Protein AF-A0A2N5XG92-F1 (afdb_monomer_lite)

Foldseek 3Di:
DDAPLVVVVVVCVVVVDLFFEEEDAEPSCPNVCQSGQAYEYECDHPCNVVVHDDPRYDYYVHDDPVSVVVSVVVVVVVVVVVVPDDRDDDDDPDPPDDDDDDD

Radius of gyration: 15.3 Å; chains: 1; bounding box: 36×26×46 Å

Secondary structure (DSSP, 8-state):
---HHHHHHHHHHHHT-S--EEE--SGGGHHHHHHSSEEEE-SSSHHHHTT---TTEEEPS--HHHHHHHHHHHHHHHHHHHHTSPPPP-------PPPPPP-

pLDDT: mean 87.67, std 17.75, range [36.81, 98.69]

Sequence (103 aa):
PLTKSAALAEVVRRTGAGEVLAAGDSLLDAELLLAADTAWRPGHGELADTGWTGPGVTALETAGVAAGEEILRLMLARARARAGAPPRPGTARGVSGAPAPRP

Structure (mmCIF, N/CA/C/O backbone):
data_AF-A0A2N5XG92-F1
#
_entry.id   AF-A0A2N5XG92-F1
#
loop_
_atom_site.group_PDB
_atom_site.id
_atom_site.type_symbol
_atom_site.label_atom_id
_atom_site.label_alt_id
_atom_site.la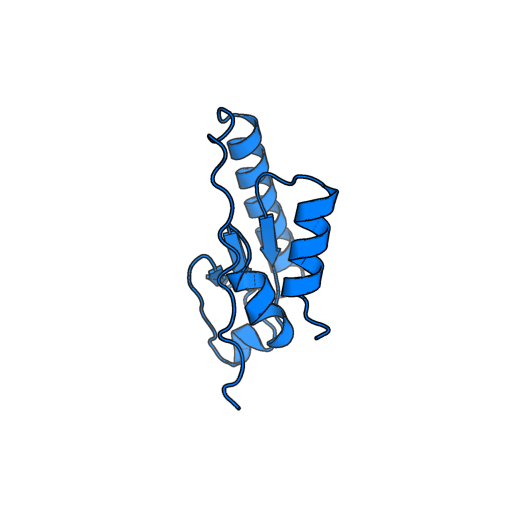bel_comp_id
_atom_site.label_asym_id
_atom_site.label_entity_id
_atom_site.label_seq_id
_atom_site.pdbx_PDB_ins_code
_atom_site.Cartn_x
_atom_site.Cartn_y
_atom_site.Cartn_z
_atom_site.occupancy
_atom_site.B_iso_or_equiv
_atom_site.auth_seq_id
_atom_site.auth_comp_id
_atom_site.auth_asym_id
_atom_site.auth_atom_id
_atom_site.pdbx_PDB_model_num
ATOM 1 N N . PRO A 1 1 ? 11.101 -2.375 19.551 1.00 68.31 1 PRO A N 1
ATOM 2 C CA . PRO A 1 1 ? 11.713 -2.520 18.208 1.00 68.31 1 PRO A CA 1
ATOM 3 C C . PRO A 1 1 ? 11.161 -1.470 17.232 1.00 68.31 1 PRO A C 1
ATOM 5 O O . PRO A 1 1 ? 9.980 -1.145 17.308 1.00 68.31 1 PRO A O 1
ATOM 8 N N . LEU A 1 2 ? 12.023 -0.901 16.380 1.00 84.94 2 LEU A N 1
ATOM 9 C CA . LEU A 1 2 ? 11.647 0.093 15.369 1.00 84.94 2 LEU A CA 1
ATOM 10 C C . LEU A 1 2 ? 11.264 -0.637 14.074 1.00 84.94 2 LEU A C 1
ATOM 12 O O . LEU A 1 2 ? 12.142 -1.032 13.315 1.00 84.94 2 LEU A O 1
ATOM 16 N N . THR A 1 3 ? 9.967 -0.843 13.846 1.00 90.50 3 THR A N 1
ATOM 17 C CA . THR A 1 3 ? 9.446 -1.510 12.639 1.00 90.50 3 THR A CA 1
ATOM 18 C C . THR A 1 3 ? 8.364 -0.663 11.972 1.00 90.50 3 THR A C 1
ATOM 20 O O . THR A 1 3 ? 7.671 0.118 12.635 1.00 90.50 3 THR A O 1
ATOM 23 N N . LYS A 1 4 ? 8.180 -0.827 10.653 1.00 90.75 4 LYS A N 1
ATOM 24 C CA . LYS A 1 4 ? 7.101 -0.149 9.912 1.00 90.75 4 LYS A CA 1
ATOM 25 C C . LYS A 1 4 ? 5.714 -0.588 10.401 1.00 90.75 4 LYS A C 1
ATOM 27 O O . LYS A 1 4 ? 4.811 0.238 10.487 1.00 90.75 4 LYS A O 1
ATOM 32 N N . SER A 1 5 ? 5.560 -1.851 10.805 1.00 88.75 5 SER A N 1
ATOM 33 C CA . SER A 1 5 ? 4.321 -2.385 11.389 1.00 88.75 5 SER A CA 1
ATOM 34 C C . SER A 1 5 ? 3.974 -1.737 12.738 1.00 88.75 5 SER A C 1
ATOM 36 O O . SER A 1 5 ? 2.819 -1.380 12.968 1.00 88.75 5 SER A O 1
ATOM 38 N N . ALA A 1 6 ? 4.965 -1.493 13.605 1.00 91.94 6 ALA A N 1
ATOM 39 C CA . ALA A 1 6 ? 4.756 -0.774 14.862 1.00 91.94 6 ALA A CA 1
ATOM 40 C C . ALA A 1 6 ? 4.380 0.698 14.623 1.00 91.94 6 ALA A C 1
ATOM 42 O O . ALA A 1 6 ? 3.490 1.227 15.291 1.00 91.94 6 ALA A O 1
ATOM 43 N N . ALA A 1 7 ? 5.011 1.348 13.638 1.00 94.00 7 ALA A N 1
ATOM 44 C CA . ALA A 1 7 ? 4.644 2.703 13.233 1.00 94.00 7 ALA A CA 1
ATOM 45 C C . ALA A 1 7 ? 3.205 2.766 12.690 1.00 94.00 7 ALA A C 1
ATOM 47 O O . ALA A 1 7 ? 2.439 3.647 13.082 1.00 94.00 7 ALA A O 1
ATOM 48 N N . LEU A 1 8 ? 2.809 1.800 11.854 1.00 95.06 8 LEU A N 1
ATOM 49 C CA . LEU A 1 8 ? 1.439 1.686 11.356 1.00 95.06 8 LEU A CA 1
ATOM 50 C C . LEU A 1 8 ? 0.432 1.529 12.505 1.00 95.06 8 LEU A C 1
ATOM 52 O O . LEU A 1 8 ? -0.573 2.241 12.535 1.00 95.06 8 LEU A O 1
ATOM 56 N N . ALA A 1 9 ? 0.704 0.639 13.464 1.00 93.56 9 ALA A N 1
ATOM 57 C CA . ALA A 1 9 ? -0.174 0.422 14.613 1.00 93.56 9 ALA A CA 1
ATOM 58 C C . ALA A 1 9 ? -0.404 1.715 15.414 1.00 93.56 9 ALA A C 1
ATOM 60 O O . ALA A 1 9 ? -1.533 2.012 15.810 1.00 93.56 9 ALA A O 1
ATOM 61 N N . GLU A 1 10 ? 0.642 2.523 15.596 1.00 96.19 10 GLU A N 1
ATOM 62 C CA . GLU A 1 10 ? 0.529 3.815 16.273 1.00 96.19 10 GLU A CA 1
ATOM 63 C C . GLU A 1 10 ? -0.297 4.833 15.469 1.00 96.19 10 GLU A C 1
ATOM 65 O O . GLU A 1 10 ? -1.124 5.544 16.046 1.00 96.19 10 GLU A O 1
ATOM 70 N N . VAL A 1 11 ? -0.142 4.884 14.140 1.00 96.31 11 VAL A N 1
ATOM 71 C CA . VAL A 1 11 ? -0.976 5.737 13.271 1.00 96.31 11 VAL A CA 1
ATOM 72 C C . VAL A 1 11 ? -2.446 5.335 13.368 1.00 96.31 11 VAL A C 1
ATOM 74 O O . VAL A 1 11 ? -3.304 6.200 13.556 1.00 96.31 11 VAL A O 1
ATOM 77 N N . VAL A 1 12 ? -2.754 4.038 13.307 1.00 96.25 12 VAL A N 1
ATOM 78 C CA . VAL A 1 12 ? -4.128 3.529 13.447 1.00 96.25 12 VAL A CA 1
ATOM 79 C C . VAL A 1 12 ? -4.710 3.910 14.804 1.00 96.25 12 VAL A C 1
ATOM 81 O O . VAL A 1 12 ? -5.826 4.425 14.868 1.00 96.25 12 VAL A O 1
ATOM 84 N N . ARG A 1 13 ? -3.943 3.738 15.887 1.00 95.44 13 ARG A N 1
ATOM 85 C CA . ARG A 1 13 ? -4.377 4.101 17.242 1.00 95.44 13 ARG A CA 1
ATOM 86 C C . ARG A 1 13 ? -4.699 5.593 17.369 1.00 95.44 13 ARG A C 1
ATOM 88 O O . ARG A 1 13 ? -5.681 5.941 18.017 1.00 95.44 13 ARG A O 1
ATOM 95 N N . ARG A 1 14 ? -3.885 6.474 16.774 1.00 96.94 14 ARG A N 1
ATOM 96 C CA . ARG A 1 14 ? -4.083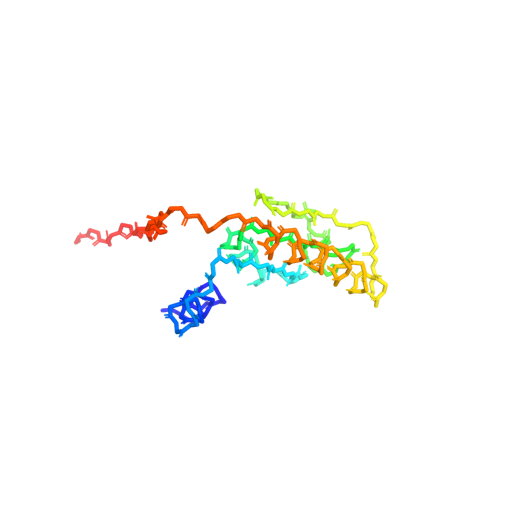 7.936 16.845 1.00 96.94 14 ARG A CA 1
ATOM 97 C C . ARG A 1 14 ? -5.218 8.442 15.965 1.00 96.94 14 ARG A C 1
ATOM 99 O O . ARG A 1 14 ? -5.893 9.391 16.341 1.00 96.94 14 ARG A O 1
ATOM 106 N N . THR A 1 15 ? -5.386 7.851 14.788 1.00 95.69 15 THR A N 1
ATOM 107 C CA . THR A 1 15 ? -6.355 8.321 13.785 1.00 95.69 15 THR A CA 1
ATOM 108 C C . THR A 1 15 ? -7.721 7.660 13.921 1.00 95.69 15 THR A C 1
ATOM 110 O O . THR A 1 15 ? -8.703 8.191 13.412 1.00 95.69 15 THR A O 1
ATOM 113 N N . GLY A 1 16 ? -7.796 6.494 14.570 1.00 92.94 16 GLY A N 1
ATOM 114 C CA . GLY A 1 16 ? -9.002 5.671 14.575 1.00 92.94 16 GLY A CA 1
ATOM 115 C C . GLY A 1 16 ? -9.347 5.114 13.189 1.00 92.94 16 GLY A C 1
ATOM 116 O O . GLY A 1 16 ? -10.514 4.823 12.930 1.00 92.94 16 GLY A O 1
ATOM 117 N N . ALA A 1 17 ? -8.365 4.998 12.284 1.00 90.81 17 ALA A N 1
ATOM 118 C CA . ALA A 1 17 ? -8.589 4.550 10.913 1.00 90.81 17 ALA A CA 1
ATOM 119 C C . ALA A 1 17 ? -9.315 3.192 10.869 1.00 90.81 17 ALA A C 1
ATOM 121 O O . ALA A 1 17 ? -8.834 2.176 11.375 1.00 90.81 17 ALA A O 1
ATOM 122 N N . GLY A 1 18 ? -10.490 3.180 10.235 1.00 90.00 18 GLY A N 1
ATOM 123 C CA . GLY A 1 18 ? -11.333 1.988 10.112 1.00 90.00 18 GLY A CA 1
ATOM 124 C C . GLY A 1 18 ? -10.905 1.016 9.009 1.00 90.00 18 GLY A C 1
ATOM 125 O O . GLY A 1 18 ? -11.520 -0.043 8.880 1.00 90.00 18 GLY A O 1
ATOM 126 N N . GLU A 1 19 ? -9.908 1.384 8.204 1.00 93.62 19 GLU A N 1
ATOM 127 C CA . GLU A 1 19 ? -9.297 0.570 7.151 1.00 93.62 19 GLU A CA 1
ATOM 128 C C . GLU A 1 19 ? -7.871 1.075 6.877 1.00 93.62 19 GLU A C 1
ATOM 130 O O . GLU A 1 19 ? -7.628 2.284 6.890 1.00 93.62 19 GLU A O 1
ATOM 135 N N . VAL A 1 20 ? -6.944 0.151 6.635 1.00 96.50 20 VAL A N 1
ATOM 136 C CA . VAL A 1 20 ? -5.552 0.422 6.267 1.00 96.50 20 VAL A CA 1
ATOM 137 C C . VAL A 1 20 ? -5.272 -0.141 4.883 1.00 96.50 20 VAL A C 1
ATOM 139 O O . VAL A 1 20 ? -5.410 -1.340 4.649 1.00 96.50 20 VAL A O 1
ATOM 142 N N . LEU A 1 21 ? -4.806 0.728 3.993 1.00 97.75 21 LEU A N 1
ATOM 143 C CA . LEU A 1 21 ? -4.345 0.385 2.654 1.00 97.75 21 LEU A CA 1
ATOM 144 C C . LEU A 1 21 ? -2.846 0.665 2.564 1.00 97.75 21 LEU A C 1
ATOM 146 O O . LEU A 1 21 ? -2.410 1.738 2.980 1.00 97.75 21 LEU A O 1
ATOM 150 N N . ALA A 1 22 ? -2.066 -0.277 2.036 1.00 98.12 22 ALA A N 1
ATOM 151 C CA . ALA A 1 22 ? -0.611 -0.145 1.968 1.00 98.12 22 ALA A CA 1
ATOM 152 C C . ALA A 1 22 ? -0.045 -0.509 0.593 1.00 98.12 22 ALA A C 1
ATOM 154 O O . ALA A 1 22 ? -0.638 -1.272 -0.165 1.00 98.12 22 ALA A O 1
ATOM 155 N N . ALA A 1 23 ? 1.130 0.027 0.286 1.00 98.19 23 ALA A N 1
ATOM 156 C CA . ALA A 1 23 ? 1.938 -0.398 -0.843 1.00 98.19 23 ALA A CA 1
ATOM 157 C C . ALA A 1 23 ? 3.420 -0.333 -0.477 1.00 98.19 23 ALA A C 1
ATOM 159 O O . ALA A 1 23 ? 3.808 0.501 0.342 1.00 98.19 23 ALA A O 1
ATOM 160 N N . GLY A 1 24 ? 4.225 -1.212 -1.067 1.00 97.94 24 GLY A N 1
ATOM 161 C CA . GLY A 1 24 ? 5.656 -1.294 -0.793 1.00 97.94 24 GLY A CA 1
ATOM 162 C C . GLY A 1 24 ? 6.364 -2.250 -1.742 1.00 97.94 24 GLY A C 1
ATOM 163 O O . GLY A 1 24 ? 5.755 -3.184 -2.268 1.00 97.94 24 GLY A O 1
ATOM 164 N N . ASP A 1 25 ? 7.643 -1.987 -1.971 1.00 98.19 25 ASP A N 1
ATOM 165 C CA . ASP A 1 25 ? 8.501 -2.686 -2.929 1.00 98.19 25 ASP A CA 1
ATOM 166 C C . ASP A 1 25 ? 9.793 -3.226 -2.288 1.00 98.19 25 ASP A C 1
ATOM 168 O O . ASP A 1 25 ? 10.426 -4.113 -2.855 1.00 98.19 25 ASP A O 1
ATOM 172 N N . SER A 1 26 ? 10.155 -2.761 -1.087 1.00 97.31 26 SER A N 1
ATOM 173 C CA . SER A 1 26 ? 11.322 -3.232 -0.329 1.00 97.31 26 SER A CA 1
ATOM 174 C C . SER A 1 26 ? 10.974 -4.401 0.596 1.00 97.31 26 SER A C 1
ATOM 176 O O . SER A 1 26 ? 9.863 -4.484 1.128 1.00 97.31 26 SER A O 1
ATOM 178 N N . LEU A 1 27 ? 11.940 -5.281 0.887 1.00 95.44 27 LEU A N 1
ATOM 179 C CA . LEU A 1 27 ? 11.761 -6.357 1.874 1.00 95.44 27 LEU A CA 1
ATOM 180 C C . LEU A 1 27 ? 11.370 -5.820 3.259 1.00 95.44 27 LEU A C 1
ATOM 182 O O . LEU A 1 27 ? 10.640 -6.479 4.001 1.00 95.44 27 LEU A O 1
ATOM 186 N N . LEU A 1 28 ? 11.782 -4.592 3.587 1.00 94.88 28 LEU A N 1
ATOM 187 C CA . LEU A 1 28 ? 11.406 -3.905 4.826 1.00 94.88 28 LEU A CA 1
ATOM 188 C C . LEU A 1 28 ? 9.907 -3.576 4.917 1.00 94.88 28 LEU A C 1
ATOM 190 O O . LEU A 1 28 ? 9.413 -3.284 6.009 1.00 94.88 28 LEU A O 1
ATOM 194 N N . ASP A 1 29 ? 9.181 -3.599 3.799 1.00 96.69 29 ASP A N 1
ATOM 195 C CA . ASP A 1 29 ? 7.735 -3.381 3.759 1.00 96.69 29 ASP A CA 1
ATOM 196 C C . ASP A 1 29 ? 6.925 -4.651 4.013 1.00 96.69 29 ASP A C 1
ATOM 198 O O . ASP A 1 29 ? 5.734 -4.543 4.286 1.00 96.69 29 ASP A O 1
ATOM 202 N N . ALA A 1 30 ? 7.524 -5.846 4.000 1.00 96.62 30 ALA A N 1
ATOM 203 C CA . ALA A 1 30 ? 6.775 -7.100 4.103 1.00 96.62 30 ALA A CA 1
ATOM 204 C C . ALA A 1 30 ? 5.845 -7.145 5.334 1.00 96.62 30 ALA A C 1
ATOM 206 O O . ALA A 1 30 ? 4.652 -7.416 5.199 1.00 96.62 30 ALA A O 1
ATOM 207 N N . GLU A 1 31 ? 6.344 -6.797 6.526 1.00 95.81 31 GLU A N 1
ATOM 208 C CA . GLU A 1 31 ? 5.506 -6.738 7.735 1.00 95.81 31 GLU A CA 1
ATOM 209 C C . GLU A 1 31 ? 4.434 -5.639 7.675 1.00 95.81 31 GLU A C 1
ATOM 211 O O . GLU A 1 31 ? 3.347 -5.812 8.222 1.00 95.81 31 GLU A O 1
ATOM 216 N N . LEU A 1 32 ? 4.717 -4.507 7.020 1.00 96.56 32 LEU A N 1
ATOM 217 C CA . LEU A 1 32 ? 3.740 -3.434 6.819 1.00 96.56 32 LEU A CA 1
ATOM 218 C C . LEU A 1 32 ? 2.599 -3.903 5.909 1.00 96.56 32 LEU A C 1
ATOM 220 O O . LEU A 1 32 ? 1.431 -3.684 6.228 1.00 96.56 32 LEU A O 1
ATOM 224 N N . LEU A 1 33 ? 2.940 -4.558 4.798 1.00 97.94 33 LEU A N 1
ATOM 225 C CA . LEU A 1 33 ? 1.978 -5.057 3.820 1.00 97.94 33 LEU A CA 1
ATOM 226 C C . LEU A 1 33 ? 1.079 -6.144 4.423 1.00 97.94 33 LEU A C 1
ATOM 228 O O . LEU A 1 33 ? -0.123 -6.137 4.176 1.00 97.94 33 LEU A O 1
ATOM 232 N N . LEU A 1 34 ? 1.638 -7.024 5.260 1.00 96.81 34 LEU A N 1
ATOM 233 C CA . LEU A 1 34 ? 0.880 -8.057 5.978 1.00 96.81 34 LEU A CA 1
ATOM 234 C C . LEU A 1 34 ? -0.008 -7.495 7.099 1.00 96.81 34 LEU A C 1
ATOM 236 O O . LEU A 1 34 ? -0.999 -8.121 7.468 1.00 96.81 34 LEU A O 1
ATOM 240 N N . ALA A 1 35 ? 0.340 -6.335 7.658 1.00 96.06 35 ALA A N 1
ATOM 241 C CA . ALA A 1 35 ? -0.444 -5.681 8.704 1.00 96.06 35 ALA A CA 1
ATOM 242 C C . ALA A 1 35 ? -1.613 -4.834 8.160 1.00 96.06 35 ALA A C 1
ATOM 244 O O . ALA A 1 35 ? -2.483 -4.425 8.934 1.00 96.06 35 ALA A O 1
ATOM 245 N N . ALA A 1 36 ? -1.635 -4.543 6.856 1.00 96.88 36 ALA A N 1
ATOM 246 C CA . ALA A 1 36 ? -2.699 -3.783 6.208 1.00 96.88 36 ALA A CA 1
ATOM 247 C C . ALA A 1 36 ? -3.950 -4.641 5.936 1.00 96.88 36 ALA A C 1
ATOM 249 O O . ALA A 1 36 ? -3.880 -5.861 5.830 1.00 96.88 36 ALA A O 1
ATOM 250 N N . ASP A 1 37 ? -5.112 -3.998 5.774 1.00 95.94 37 ASP A N 1
ATOM 251 C CA . ASP A 1 37 ? -6.346 -4.693 5.371 1.00 95.94 37 ASP A CA 1
ATOM 252 C C . ASP A 1 37 ? -6.308 -5.109 3.894 1.00 95.94 37 ASP A C 1
ATOM 254 O O . ASP A 1 37 ? -6.934 -6.084 3.477 1.00 95.94 37 ASP A O 1
ATOM 258 N N . THR A 1 38 ? -5.631 -4.320 3.065 1.00 97.31 38 THR A N 1
ATOM 259 C CA . THR A 1 38 ? -5.373 -4.620 1.657 1.00 97.31 38 THR A CA 1
ATOM 260 C C . THR A 1 38 ? -4.070 -3.948 1.257 1.00 97.31 38 THR A C 1
ATOM 262 O O . THR A 1 38 ? -3.824 -2.791 1.611 1.00 97.31 38 THR A O 1
ATOM 265 N N . ALA A 1 39 ? -3.239 -4.672 0.519 1.00 98.38 39 ALA A N 1
ATOM 266 C CA . ALA A 1 39 ? -1.916 -4.215 0.145 1.00 98.38 39 ALA A CA 1
ATOM 267 C C . ALA A 1 39 ? -1.597 -4.490 -1.326 1.00 98.38 39 ALA A C 1
ATOM 269 O O . ALA A 1 39 ? -2.150 -5.406 -1.938 1.00 98.38 39 ALA A O 1
ATOM 270 N N . TRP A 1 40 ? -0.663 -3.713 -1.873 1.00 98.69 40 TRP A N 1
ATOM 271 C CA . TRP A 1 40 ? -0.153 -3.888 -3.231 1.00 98.69 40 TRP A CA 1
ATOM 272 C C . TRP A 1 40 ? 1.372 -3.890 -3.267 1.00 98.69 40 TRP A C 1
ATOM 274 O O . TRP A 1 40 ? 2.023 -3.070 -2.621 1.00 98.69 40 TRP A O 1
ATOM 284 N N . ARG A 1 41 ? 1.931 -4.790 -4.072 1.00 98.44 41 ARG A N 1
ATOM 285 C CA . ARG A 1 41 ? 3.351 -4.815 -4.429 1.00 98.44 41 ARG A CA 1
ATOM 286 C C . ARG A 1 41 ? 3.473 -4.457 -5.912 1.00 98.44 41 ARG A C 1
ATOM 288 O O . ARG A 1 41 ? 2.836 -5.138 -6.716 1.00 98.44 41 ARG A O 1
ATOM 295 N N . PRO A 1 42 ? 4.260 -3.445 -6.307 1.00 98.56 42 PRO A N 1
ATOM 296 C CA . PRO A 1 42 ? 4.460 -3.146 -7.719 1.00 98.56 42 PRO A CA 1
ATOM 297 C C . PRO A 1 42 ? 5.334 -4.213 -8.404 1.00 98.56 42 PRO A C 1
ATOM 299 O O . PRO A 1 42 ? 6.019 -4.998 -7.745 1.00 98.56 42 PRO A O 1
ATOM 302 N N . GLY A 1 43 ? 5.362 -4.213 -9.737 1.00 98.38 43 GLY A N 1
ATOM 303 C CA . GLY A 1 43 ? 6.183 -5.112 -10.562 1.00 98.38 43 GLY A CA 1
ATOM 304 C C . GLY A 1 43 ? 7.683 -4.795 -10.557 1.00 98.38 43 GLY A C 1
ATOM 305 O O . GLY A 1 43 ? 8.379 -5.121 -11.510 1.00 98.38 43 GLY A O 1
ATOM 306 N N . HIS A 1 44 ? 8.178 -4.103 -9.529 1.00 98.44 44 HIS A N 1
ATOM 307 C CA . HIS A 1 44 ? 9.589 -3.764 -9.334 1.00 98.44 44 HIS A CA 1
ATOM 308 C C . HIS A 1 44 ? 9.945 -3.745 -7.842 1.00 98.44 44 HIS A C 1
ATOM 310 O O . HIS A 1 44 ? 9.059 -3.835 -6.989 1.00 98.44 44 HIS A O 1
ATOM 316 N N . GLY A 1 45 ? 11.239 -3.599 -7.556 1.00 98.06 45 GLY A N 1
ATOM 317 C CA . GLY A 1 45 ? 11.795 -3.543 -6.206 1.00 98.06 45 GLY A CA 1
ATOM 318 C C . GLY A 1 45 ? 12.108 -4.924 -5.636 1.00 98.06 45 GLY A C 1
ATOM 319 O O . GLY A 1 45 ? 11.760 -5.952 -6.215 1.00 98.06 45 GLY A O 1
ATOM 320 N N . GLU A 1 46 ? 12.757 -4.943 -4.474 1.00 98.50 46 GLU A N 1
ATOM 321 C CA . GLU A 1 46 ? 13.286 -6.158 -3.840 1.00 98.50 46 GLU A CA 1
ATOM 322 C C . GLU A 1 46 ? 12.229 -7.265 -3.672 1.00 98.50 46 GLU A C 1
ATOM 324 O O . GLU A 1 46 ? 12.515 -8.450 -3.854 1.00 98.50 46 GLU A O 1
ATOM 329 N N . LEU A 1 47 ? 10.985 -6.901 -3.343 1.00 98.06 47 LEU A N 1
ATOM 330 C CA . LEU A 1 47 ? 9.889 -7.861 -3.210 1.00 98.06 47 LEU A CA 1
ATOM 331 C C . LEU A 1 47 ? 9.509 -8.497 -4.556 1.00 98.06 47 LEU A C 1
ATOM 333 O O . LEU A 1 47 ? 9.102 -9.657 -4.590 1.00 98.06 47 LEU A O 1
ATOM 337 N N . ALA A 1 48 ? 9.607 -7.751 -5.659 1.00 97.94 48 ALA A N 1
ATOM 338 C CA . ALA A 1 48 ? 9.368 -8.284 -6.997 1.00 97.94 48 ALA A CA 1
ATOM 339 C C . ALA A 1 48 ? 10.510 -9.194 -7.439 1.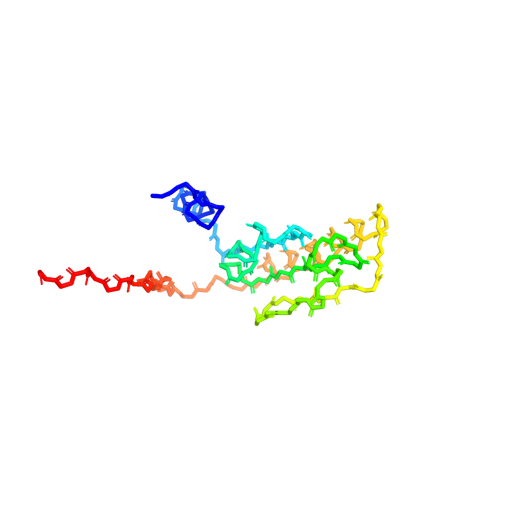00 97.94 48 ALA A C 1
ATOM 341 O O . ALA A 1 48 ? 10.257 -10.313 -7.882 1.00 97.94 48 ALA A O 1
ATOM 342 N N . ASP A 1 49 ? 11.745 -8.740 -7.231 1.00 98.19 49 ASP A N 1
ATOM 343 C CA . ASP A 1 49 ? 12.964 -9.454 -7.615 1.00 98.19 49 ASP A CA 1
ATOM 344 C C . ASP A 1 49 ? 13.084 -10.810 -6.903 1.00 98.19 49 ASP A C 1
ATOM 346 O O . ASP A 1 49 ? 13.621 -11.771 -7.451 1.00 98.19 49 ASP A O 1
ATOM 350 N N . THR A 1 50 ? 12.541 -10.909 -5.687 1.00 97.56 50 THR A N 1
ATOM 351 C CA . THR A 1 50 ? 12.508 -12.147 -4.891 1.00 97.56 50 THR A CA 1
ATOM 352 C C . THR A 1 50 ? 11.255 -12.998 -5.112 1.00 97.56 50 THR A C 1
ATOM 354 O O . THR A 1 50 ? 11.136 -14.073 -4.523 1.00 97.56 50 THR A O 1
ATOM 357 N N . GLY A 1 51 ? 10.305 -12.545 -5.938 1.00 96.94 51 GLY A N 1
ATOM 358 C CA . GLY A 1 51 ? 9.027 -13.231 -6.146 1.00 96.94 51 GLY A CA 1
ATOM 359 C C . GLY A 1 51 ? 8.152 -13.291 -4.890 1.00 96.94 51 GLY A C 1
ATOM 360 O O . GLY A 1 51 ? 7.314 -14.185 -4.756 1.00 96.94 51 GLY A O 1
ATOM 361 N N . TRP A 1 52 ? 8.345 -12.366 -3.947 1.00 98.06 52 TRP A N 1
ATOM 362 C CA . TRP A 1 52 ? 7.633 -12.372 -2.679 1.00 98.06 52 TRP A CA 1
ATOM 363 C C . TRP A 1 52 ? 6.123 -12.166 -2.870 1.00 98.06 52 TRP A C 1
ATOM 365 O O . TRP A 1 52 ? 5.657 -11.350 -3.677 1.00 98.06 52 TRP A O 1
ATOM 375 N N . THR A 1 53 ? 5.350 -12.908 -2.076 1.00 96.50 53 THR A N 1
ATOM 376 C CA . THR A 1 53 ? 3.887 -12.837 -2.007 1.00 96.50 53 THR A CA 1
ATOM 377 C C . THR A 1 53 ? 3.426 -12.928 -0.553 1.00 96.50 53 THR A C 1
ATOM 379 O O . THR A 1 53 ? 4.154 -13.410 0.316 1.00 96.50 53 THR A O 1
ATOM 382 N N . GLY A 1 54 ? 2.205 -12.467 -0.279 1.00 95.88 54 GLY A N 1
ATOM 383 C CA . GLY A 1 54 ? 1.623 -12.517 1.057 1.00 95.88 54 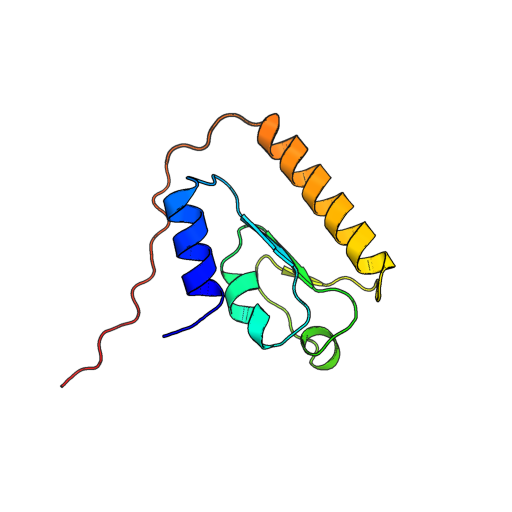GLY A CA 1
ATOM 384 C C . GLY A 1 54 ? 0.095 -12.469 1.026 1.00 95.88 54 GLY A C 1
ATOM 385 O O . GLY A 1 54 ? -0.488 -11.951 0.069 1.00 95.88 54 GLY A O 1
ATOM 386 N N . PRO A 1 55 ? -0.584 -13.007 2.053 1.00 96.00 55 PRO A N 1
ATOM 387 C CA . PRO A 1 55 ? -2.035 -12.907 2.167 1.00 96.00 55 PRO A CA 1
ATOM 388 C C . PRO A 1 55 ? -2.478 -11.439 2.189 1.00 96.00 55 PRO A C 1
ATOM 390 O O . PRO A 1 55 ? -1.878 -10.612 2.867 1.00 96.00 55 PRO A O 1
ATOM 393 N N . GLY A 1 56 ? -3.534 -11.116 1.438 1.00 94.00 56 GLY A N 1
ATOM 394 C CA . GLY A 1 56 ? -4.052 -9.745 1.342 1.00 94.00 56 GLY A CA 1
ATOM 395 C C . GLY A 1 56 ? -3.194 -8.787 0.504 1.00 94.00 56 GLY A C 1
ATOM 396 O O . GLY A 1 56 ? -3.572 -7.621 0.361 1.00 94.00 56 GLY A O 1
ATOM 397 N N . VAL A 1 57 ? -2.089 -9.267 -0.084 1.00 98.31 57 VAL A N 1
ATOM 398 C CA . VAL A 1 57 ? -1.218 -8.493 -0.974 1.00 98.31 57 VAL A CA 1
ATOM 399 C C . VAL A 1 57 ? -1.469 -8.877 -2.427 1.00 98.31 57 VAL A C 1
ATOM 401 O O . VAL A 1 57 ? -1.343 -10.039 -2.808 1.00 98.31 57 VAL A O 1
ATOM 404 N N . THR A 1 58 ? -1.778 -7.890 -3.263 1.00 98.50 58 THR A N 1
ATOM 405 C CA . THR A 1 58 ? -1.866 -8.064 -4.716 1.00 98.50 58 THR A CA 1
ATOM 406 C C . THR A 1 58 ? -0.539 -7.675 -5.359 1.00 98.50 58 THR A C 1
ATOM 408 O O . THR A 1 58 ? -0.120 -6.520 -5.273 1.00 98.50 58 THR A O 1
ATOM 411 N N . ALA A 1 59 ? 0.124 -8.633 -6.003 1.00 98.12 59 ALA A N 1
ATOM 412 C CA . ALA A 1 59 ? 1.280 -8.366 -6.850 1.00 98.12 59 ALA A CA 1
ATOM 413 C C . ALA A 1 59 ? 0.821 -7.801 -8.200 1.00 98.12 59 ALA A C 1
ATOM 415 O O . ALA A 1 59 ? -0.056 -8.377 -8.842 1.00 98.12 59 ALA A O 1
ATOM 416 N N . LEU A 1 60 ? 1.406 -6.681 -8.614 1.00 98.38 60 LEU A N 1
ATOM 417 C CA . LEU A 1 60 ? 1.170 -6.068 -9.916 1.00 98.38 60 LEU A CA 1
ATOM 418 C C . LEU A 1 60 ? 2.308 -6.414 -10.876 1.00 98.38 60 LEU A C 1
ATOM 420 O O . LEU A 1 60 ? 3.458 -6.538 -10.462 1.00 98.38 60 LEU A O 1
ATOM 424 N N . GLU A 1 61 ? 1.979 -6.498 -12.161 1.00 97.81 61 GLU A N 1
ATOM 425 C CA . GLU A 1 61 ? 2.967 -6.574 -13.246 1.00 97.81 61 GLU A CA 1
ATOM 426 C C . GLU A 1 61 ? 3.529 -5.183 -13.584 1.00 97.81 61 GLU A C 1
ATOM 428 O O . GLU A 1 61 ? 4.684 -5.033 -13.975 1.00 97.81 61 GLU A O 1
ATOM 433 N N . THR A 1 62 ? 2.722 -4.131 -13.413 1.00 98.12 62 THR A N 1
ATOM 434 C CA . THR A 1 62 ? 3.114 -2.757 -13.736 1.00 98.12 62 THR A CA 1
ATOM 435 C C . THR A 1 62 ? 4.262 -2.287 -12.844 1.00 98.12 62 THR A C 1
ATOM 437 O O . THR A 1 62 ? 4.225 -2.447 -11.622 1.00 98.12 62 THR A O 1
ATOM 440 N N . ALA A 1 63 ? 5.266 -1.652 -13.451 1.00 97.56 63 ALA A N 1
ATOM 441 C CA . ALA A 1 63 ? 6.468 -1.153 -12.787 1.00 97.56 63 ALA A CA 1
ATOM 442 C C . ALA A 1 63 ? 6.639 0.374 -12.919 1.00 97.56 63 ALA A C 1
ATOM 444 O O . ALA A 1 63 ? 5.932 1.043 -13.677 1.00 97.56 63 ALA A O 1
ATOM 445 N N . GLY A 1 64 ? 7.588 0.930 -12.159 1.00 96.25 64 GLY A N 1
ATOM 446 C CA . GLY A 1 64 ? 7.910 2.356 -12.155 1.00 96.25 64 GLY A CA 1
ATOM 447 C C . GLY A 1 64 ? 6.730 3.246 -11.754 1.00 96.25 64 GLY A C 1
ATOM 448 O O . GLY A 1 64 ? 5.863 2.854 -10.974 1.00 96.25 64 GLY A O 1
ATOM 449 N N . VAL A 1 65 ? 6.684 4.459 -12.310 1.00 97.25 65 VAL A N 1
ATOM 450 C CA . VAL A 1 65 ? 5.652 5.464 -11.986 1.00 97.25 65 VAL A CA 1
ATOM 451 C C . VAL A 1 65 ? 4.239 4.969 -12.309 1.00 97.25 65 VAL A C 1
ATOM 453 O O . VAL A 1 65 ? 3.321 5.193 -11.522 1.00 97.25 65 VAL A O 1
ATOM 456 N N . ALA A 1 66 ? 4.071 4.227 -13.408 1.00 98.31 66 ALA A N 1
ATOM 457 C CA . ALA A 1 66 ? 2.778 3.668 -13.801 1.00 98.31 66 ALA A CA 1
ATOM 458 C C . ALA A 1 66 ? 2.201 2.720 -12.733 1.00 98.31 66 ALA A C 1
ATOM 460 O O . ALA A 1 66 ? 0.987 2.679 -12.530 1.00 98.31 66 ALA A O 1
ATOM 461 N N . ALA A 1 67 ? 3.063 2.010 -11.996 1.00 98.25 67 ALA A N 1
ATOM 462 C CA . ALA A 1 67 ? 2.636 1.165 -10.885 1.00 98.25 67 ALA A CA 1
ATOM 463 C C . ALA A 1 67 ? 2.042 2.004 -9.750 1.00 98.25 67 ALA A C 1
ATOM 465 O O . ALA A 1 67 ? 1.012 1.645 -9.184 1.00 98.25 67 ALA A O 1
ATOM 466 N N . GLY A 1 68 ? 2.658 3.151 -9.449 1.00 97.75 68 GLY A N 1
ATOM 467 C CA . GLY A 1 68 ? 2.143 4.099 -8.464 1.00 97.75 68 GLY A CA 1
ATOM 468 C C . GLY A 1 68 ? 0.759 4.625 -8.844 1.00 97.75 68 GLY A C 1
ATOM 469 O O . GLY A 1 68 ? -0.151 4.630 -8.015 1.00 97.75 68 GLY A O 1
ATOM 470 N N . GLU A 1 69 ? 0.561 4.998 -10.110 1.00 98.56 69 GLU A N 1
ATOM 471 C CA . GLU A 1 69 ? -0.748 5.435 -10.612 1.00 98.56 69 GLU A CA 1
ATOM 472 C C . GLU A 1 69 ? -1.806 4.332 -10.516 1.00 98.56 69 GLU A C 1
ATOM 474 O O . GLU A 1 69 ? -2.956 4.587 -10.144 1.00 98.56 69 GLU A O 1
ATOM 479 N N . GLU A 1 70 ? -1.426 3.095 -10.831 1.00 98.69 70 GLU A N 1
ATOM 480 C CA . GLU A 1 70 ? -2.314 1.950 -10.700 1.00 98.69 70 GLU A CA 1
ATOM 481 C C . GLU A 1 70 ? -2.721 1.687 -9.253 1.00 98.69 70 GLU A C 1
ATOM 483 O O . GLU A 1 70 ? -3.917 1.588 -8.964 1.00 98.69 70 GLU A O 1
ATOM 488 N N . ILE A 1 71 ? -1.755 1.668 -8.338 1.00 98.56 71 ILE A N 1
ATOM 489 C CA . ILE A 1 71 ? -1.994 1.489 -6.906 1.00 98.56 71 ILE A CA 1
ATOM 490 C C . ILE A 1 71 ? -2.919 2.585 -6.372 1.00 98.56 71 ILE A C 1
ATOM 492 O O . ILE A 1 71 ? -3.896 2.281 -5.688 1.00 98.56 71 ILE A O 1
ATOM 496 N N . LEU A 1 72 ? -2.681 3.852 -6.723 1.00 98.38 72 LEU A N 1
ATOM 497 C CA . LEU A 1 72 ? -3.532 4.959 -6.281 1.00 98.38 72 LEU A CA 1
ATOM 498 C C . LEU A 1 72 ? -4.968 4.827 -6.797 1.00 98.38 72 LEU A C 1
ATOM 500 O O . LEU A 1 72 ? -5.916 5.088 -6.053 1.00 98.38 72 LEU A O 1
ATOM 504 N N . ARG A 1 73 ? -5.158 4.374 -8.041 1.00 98.62 73 ARG A N 1
ATOM 505 C CA . ARG A 1 73 ? -6.493 4.115 -8.600 1.00 98.62 73 ARG A CA 1
ATOM 506 C C . ARG A 1 73 ? -7.221 3.014 -7.827 1.00 98.62 73 ARG A C 1
ATOM 508 O O . ARG A 1 73 ? -8.406 3.165 -7.527 1.00 98.62 73 ARG A O 1
ATOM 515 N N . LEU A 1 74 ? -6.514 1.936 -7.484 1.00 98.31 74 LEU A N 1
ATOM 516 C CA . LEU A 1 74 ? -7.048 0.815 -6.704 1.00 98.31 74 LEU A CA 1
ATOM 517 C C . LEU A 1 74 ? -7.397 1.245 -5.271 1.00 98.31 74 LEU A C 1
ATOM 519 O O . LEU A 1 74 ? -8.505 0.974 -4.799 1.00 98.31 74 LEU A O 1
ATOM 523 N N . MET A 1 75 ? -6.507 1.990 -4.609 1.00 98.00 75 MET A N 1
ATOM 524 C CA . MET A 1 75 ? -6.747 2.557 -3.279 1.00 98.00 75 MET A CA 1
ATOM 525 C C . MET A 1 75 ? -7.9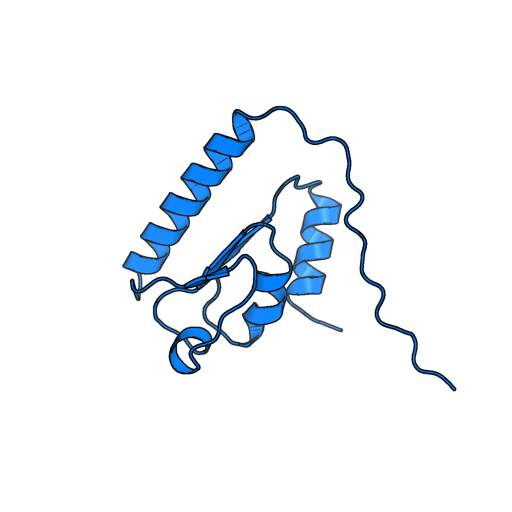51 3.500 -3.270 1.00 98.00 75 MET A C 1
ATOM 527 O O . MET A 1 75 ? -8.815 3.396 -2.399 1.00 98.00 75 MET A O 1
ATOM 531 N N . LEU A 1 76 ? -8.059 4.386 -4.264 1.00 97.88 76 LEU A N 1
ATOM 532 C CA . LEU A 1 76 ? -9.180 5.316 -4.389 1.00 97.88 76 LEU A CA 1
ATOM 533 C C . LEU A 1 76 ? -10.509 4.584 -4.602 1.00 97.88 76 LEU A C 1
ATOM 535 O O . LEU A 1 76 ? -11.515 4.942 -3.984 1.00 97.88 76 LEU A O 1
ATOM 539 N N . ALA A 1 77 ? -10.529 3.557 -5.454 1.00 97.38 77 ALA A N 1
ATOM 540 C CA . ALA A 1 77 ? -11.717 2.734 -5.663 1.00 97.38 77 ALA A CA 1
ATOM 541 C C . ALA A 1 77 ? -12.164 2.058 -4.356 1.00 97.38 77 ALA A C 1
ATOM 543 O O . ALA A 1 77 ? -13.350 2.084 -4.019 1.00 97.38 77 ALA A O 1
ATOM 544 N N . ARG A 1 78 ? -11.212 1.527 -3.579 1.00 95.50 78 ARG A N 1
ATOM 545 C CA . ARG A 1 78 ? -11.479 0.905 -2.276 1.00 95.50 78 ARG A CA 1
ATOM 546 C C . ARG A 1 78 ? -12.012 1.908 -1.254 1.00 95.50 78 ARG A C 1
ATOM 548 O O . ARG A 1 78 ? -13.050 1.659 -0.646 1.00 95.50 78 ARG A O 1
ATOM 555 N N . ALA A 1 79 ? -11.364 3.064 -1.124 1.00 94.06 79 ALA A N 1
ATOM 556 C CA . ALA A 1 79 ? -11.783 4.120 -0.206 1.00 94.06 79 ALA A CA 1
ATOM 557 C C . ALA A 1 79 ? -13.204 4.622 -0.520 1.00 94.06 79 ALA A C 1
ATOM 559 O O . ALA A 1 79 ? -14.013 4.815 0.389 1.00 94.06 79 ALA A O 1
ATOM 560 N N . ARG A 1 80 ? -13.549 4.765 -1.808 1.00 94.94 80 ARG A N 1
ATOM 561 C CA . ARG A 1 80 ? -14.913 5.111 -2.248 1.00 94.94 80 ARG A CA 1
ATOM 562 C C . ARG A 1 80 ? -15.927 4.032 -1.880 1.00 94.94 80 ARG A C 1
ATOM 564 O O . ARG A 1 80 ? -16.985 4.355 -1.346 1.00 94.94 80 ARG A O 1
ATOM 571 N N . ALA A 1 81 ? -15.597 2.762 -2.116 1.00 92.12 81 ALA A N 1
ATOM 572 C CA . ALA A 1 81 ? -16.456 1.649 -1.720 1.00 92.12 81 ALA A CA 1
ATOM 573 C C . ALA A 1 81 ? -16.667 1.605 -0.195 1.00 92.12 81 ALA A C 1
ATOM 575 O O . ALA A 1 81 ? -17.778 1.352 0.265 1.00 92.12 81 ALA A O 1
ATOM 576 N N . ARG A 1 82 ? -15.628 1.913 0.594 1.00 87.25 82 ARG A N 1
ATOM 577 C CA . ARG A 1 82 ? -15.708 1.986 2.058 1.00 87.25 82 ARG A CA 1
ATOM 578 C C . ARG A 1 82 ? -16.592 3.130 2.543 1.00 87.25 82 ARG A C 1
ATOM 580 O O . ARG A 1 82 ? -17.373 2.915 3.465 1.00 87.25 82 ARG A O 1
ATOM 587 N N . ALA A 1 83 ? -16.492 4.306 1.928 1.00 84.44 83 ALA A N 1
ATOM 588 C CA . ALA A 1 83 ? -17.320 5.462 2.268 1.00 84.44 83 ALA A CA 1
ATOM 589 C C . ALA A 1 83 ? -18.818 5.216 2.009 1.00 84.44 83 ALA A C 1
ATOM 591 O O . ALA A 1 83 ? -19.659 5.759 2.718 1.00 84.44 83 ALA A O 1
ATOM 592 N N . GLY A 1 84 ? -19.152 4.381 1.019 1.00 82.38 84 GLY A N 1
ATOM 593 C CA . GLY A 1 84 ? -20.531 3.972 0.738 1.00 82.38 84 GLY A CA 1
ATOM 594 C C . GLY A 1 84 ? -21.055 2.815 1.600 1.00 82.38 84 GLY A C 1
ATOM 595 O O . GLY A 1 84 ? -22.239 2.498 1.521 1.00 82.38 84 GLY A O 1
ATOM 596 N N . ALA A 1 85 ? -20.206 2.163 2.402 1.00 76.56 85 ALA A N 1
ATOM 597 C CA . ALA A 1 85 ? -20.580 0.998 3.200 1.00 76.56 85 ALA A CA 1
ATOM 598 C C . ALA A 1 85 ? -20.975 1.388 4.639 1.00 76.56 85 ALA A C 1
ATOM 600 O O . ALA A 1 85 ? -20.376 2.301 5.212 1.00 76.56 85 ALA A O 1
ATOM 601 N N . PRO A 1 86 ? -21.922 0.672 5.279 1.00 72.56 86 PRO A N 1
ATOM 602 C CA . PRO A 1 86 ? -22.249 0.909 6.682 1.00 72.56 86 PRO A CA 1
ATOM 603 C C . PRO A 1 86 ? -21.023 0.695 7.599 1.00 72.56 86 PRO A C 1
ATOM 605 O O . PRO A 1 86 ? -20.112 -0.083 7.270 1.00 72.56 86 PRO A O 1
ATOM 608 N N . PRO A 1 87 ? -20.966 1.375 8.762 1.00 65.31 87 PRO A N 1
ATOM 609 C CA . PRO A 1 87 ? -19.878 1.201 9.717 1.00 65.31 87 PRO A CA 1
ATOM 610 C C . PRO A 1 87 ? -19.775 -0.268 10.142 1.00 65.31 87 PRO A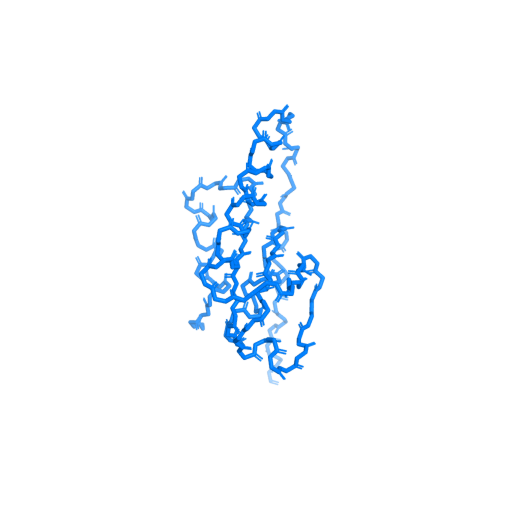 C 1
ATOM 612 O O . PRO A 1 87 ? -20.777 -0.936 10.390 1.00 65.31 87 PRO A O 1
ATOM 615 N N . ARG A 1 88 ? -18.541 -0.788 10.203 1.00 63.84 88 ARG A N 1
ATOM 616 C CA . ARG A 1 88 ? -18.317 -2.162 10.669 1.00 63.84 88 ARG A CA 1
ATOM 617 C C . ARG A 1 88 ? -18.575 -2.209 12.179 1.00 63.84 88 ARG A C 1
ATOM 619 O O . ARG A 1 88 ? -18.095 -1.306 12.867 1.00 63.84 88 ARG A O 1
ATOM 626 N N . PRO A 1 89 ? -19.268 -3.235 12.708 1.00 53.66 89 PRO A N 1
ATOM 627 C CA . PRO A 1 89 ? -19.288 -3.463 14.147 1.00 53.66 89 PRO A CA 1
ATOM 628 C C . PRO A 1 89 ? -17.843 -3.610 14.639 1.00 53.66 89 PRO A C 1
ATOM 630 O O . PRO A 1 89 ? -17.012 -4.208 13.953 1.00 53.66 89 PRO A O 1
ATOM 633 N N . GLY A 1 90 ? -17.530 -2.994 15.780 1.00 50.94 90 GLY A N 1
ATOM 634 C CA . GLY A 1 90 ? -16.166 -2.875 16.288 1.00 50.94 90 GLY A CA 1
ATOM 635 C C . GLY A 1 90 ? -15.532 -4.235 16.563 1.00 50.94 90 GLY A C 1
ATOM 636 O O . GLY A 1 90 ? -15.698 -4.795 17.640 1.00 50.94 90 GLY A O 1
ATOM 637 N N . THR A 1 91 ? -14.775 -4.764 15.606 1.00 51.97 91 THR A N 1
ATOM 638 C CA . THR A 1 91 ? -13.857 -5.873 15.851 1.00 51.97 91 THR A CA 1
ATOM 639 C C . THR A 1 91 ? -12.584 -5.275 16.423 1.00 51.97 91 THR A C 1
ATOM 641 O O . THR A 1 91 ? -11.837 -4.607 15.704 1.00 51.97 91 THR A O 1
ATOM 644 N N . ALA A 1 92 ? -12.339 -5.482 17.716 1.00 45.78 92 ALA A N 1
ATOM 645 C CA . ALA A 1 92 ? -11.025 -5.239 18.291 1.00 45.78 92 ALA A CA 1
ATOM 646 C C . ALA A 1 92 ? -10.001 -6.005 17.439 1.00 45.78 92 ALA A C 1
ATOM 648 O O . ALA A 1 92 ? -10.042 -7.234 17.384 1.00 45.78 92 ALA A O 1
ATOM 649 N N . ARG A 1 93 ? -9.130 -5.292 16.710 1.00 59.50 93 ARG A N 1
ATOM 650 C CA . ARG A 1 93 ? -7.994 -5.922 16.028 1.00 59.50 93 ARG A CA 1
ATOM 651 C C . ARG A 1 93 ? -7.149 -6.558 17.123 1.00 59.50 93 ARG A C 1
ATOM 653 O O . ARG A 1 93 ? -6.513 -5.848 17.899 1.00 59.50 93 ARG A O 1
ATOM 660 N N . GLY A 1 94 ? -7.215 -7.882 17.225 1.00 41.78 94 GLY A N 1
ATOM 661 C CA . GLY A 1 94 ? -6.377 -8.649 18.128 1.00 41.78 94 GLY A CA 1
ATOM 662 C C . GLY A 1 94 ? -4.925 -8.366 17.783 1.00 41.78 94 GLY A C 1
ATOM 663 O O . GLY A 1 94 ? -4.441 -8.777 16.732 1.00 41.78 94 GLY A O 1
ATOM 664 N N . VAL A 1 95 ? -4.236 -7.640 18.658 1.00 44.12 95 VAL A N 1
ATOM 665 C CA . VAL A 1 95 ? -2.779 -7.646 18.684 1.00 44.12 95 VAL A CA 1
ATOM 666 C C . VAL A 1 95 ? -2.409 -9.079 19.041 1.00 44.12 95 VAL A C 1
ATOM 668 O O . VAL A 1 95 ? -2.557 -9.488 20.191 1.00 44.12 95 VAL A O 1
ATOM 671 N N . SER A 1 96 ? -2.018 -9.877 18.047 1.00 45.91 96 SER A N 1
ATOM 672 C CA . SER A 1 96 ? -1.395 -11.173 18.297 1.00 45.91 96 SER A CA 1
ATOM 673 C C . SER A 1 96 ? -0.125 -10.902 19.096 1.00 45.91 96 SER A C 1
ATOM 675 O O . SER A 1 96 ? 0.883 -10.467 18.542 1.00 45.91 96 SER A O 1
ATOM 677 N N . GLY A 1 97 ? -0.202 -11.085 20.414 1.00 36.81 97 GLY A N 1
ATOM 678 C CA . GLY A 1 97 ? 0.940 -10.974 21.305 1.00 36.81 97 GLY A CA 1
ATOM 679 C C . GLY A 1 97 ? 2.010 -11.969 20.876 1.00 36.81 97 GLY A C 1
ATOM 680 O O . GLY A 1 97 ? 1.762 -13.172 20.824 1.00 36.81 97 GLY A O 1
ATOM 681 N N . ALA A 1 98 ? 3.203 -11.467 20.563 1.00 46.53 98 ALA A N 1
ATOM 682 C CA . ALA A 1 98 ? 4.385 -12.311 20.502 1.00 46.53 98 ALA A CA 1
ATOM 683 C C . ALA A 1 98 ? 4.573 -12.980 21.881 1.00 46.53 98 ALA A C 1
ATOM 685 O O . ALA A 1 98 ? 4.436 -12.295 22.901 1.00 46.53 98 ALA A O 1
ATOM 686 N N . PRO A 1 99 ? 4.850 -14.294 21.955 1.00 40.69 99 PRO A N 1
ATOM 687 C CA . PRO A 1 99 ? 5.059 -14.953 23.235 1.00 40.69 99 PRO A CA 1
ATOM 688 C C . PRO A 1 99 ? 6.311 -14.386 23.912 1.00 40.69 99 PRO A C 1
ATOM 690 O O . PRO A 1 99 ? 7.354 -14.218 23.279 1.00 40.69 99 PRO A O 1
ATOM 693 N N . ALA A 1 100 ? 6.196 -14.088 25.207 1.00 42.81 100 ALA A N 1
ATOM 694 C CA . ALA A 1 100 ? 7.320 -13.669 26.036 1.00 42.81 100 ALA A CA 1
ATOM 695 C C . ALA A 1 100 ? 8.437 -14.735 26.016 1.00 42.81 100 ALA A C 1
ATOM 697 O O . ALA A 1 100 ? 8.124 -15.933 26.034 1.00 42.81 100 ALA A O 1
ATOM 698 N N . PRO A 1 101 ? 9.725 -14.343 26.012 1.00 47.50 101 PRO A N 1
ATOM 699 C CA . PRO A 1 101 ? 10.805 -15.301 26.198 1.00 47.50 101 PRO A CA 1
ATOM 700 C C . PRO A 1 101 ? 10.686 -15.925 27.596 1.00 47.50 101 PRO A C 1
ATOM 702 O O . PRO A 1 101 ? 10.516 -15.221 28.593 1.00 47.50 101 PRO A O 1
ATOM 705 N N . ARG A 1 102 ? 10.711 -17.260 27.649 1.00 53.16 102 ARG A N 1
ATOM 706 C CA . ARG A 1 102 ? 10.765 -18.033 28.900 1.00 53.16 102 ARG A CA 1
ATOM 707 C C . ARG A 1 102 ? 12.144 -17.855 29.566 1.00 53.16 102 ARG A C 1
ATOM 709 O O . ARG A 1 102 ? 13.090 -17.572 28.832 1.00 53.16 102 ARG A O 1
ATOM 716 N N . PRO A 1 103 ? 12.219 -17.970 30.908 1.00 61.81 103 PRO A N 1
ATOM 717 C CA . PRO A 1 103 ? 13.413 -17.642 31.692 1.00 61.81 103 PRO A CA 1
ATOM 718 C C . PRO A 1 103 ? 14.637 -18.482 31.330 1.00 61.81 103 PRO A C 1
ATOM 720 O O . PRO A 1 103 ? 14.450 -19.649 30.914 1.00 61.81 103 PRO A O 1
#